Protein AF-X7YPD3-F1 (afdb_monomer_lite)

Secondary structure (DSSP, 8-state):
---HHHHHHHHHHHHHHHHHHHHHHHHHHHHHHHHHHHHHHHHHHHHSPPHHHHHHHHHHHHHHHHT-TTSTTHHHHHHHHHHHHHHHHHHHHHHHHHHHHHHHHHHTSPPPPPPPP-------S---------------

Organism: NCBI:txid1299334

Foldseek 3Di:
DDDPVVVLVVVLCVLQVVLVVVVVVLVVLLVVLVVQLVVLVVQLVVQADDPVLVVVLVVQLVVLVVPCPVVPSVVVNVVSVVVVVVNVVSNVVSVVSSCVSNVVSVVPRDDRDDRDHRPPPPPDPDDPPPPDDPDDDDDD

Structure (mmCIF, N/CA/C/O backbone):
data_AF-X7YPD3-F1
#
_entry.id   AF-X7YPD3-F1
#
loop_
_atom_site.group_PDB
_atom_site.id
_atom_site.type_symbol
_atom_site.label_atom_id
_atom_site.label_alt_id
_atom_site.label_comp_id
_atom_site.label_asym_id
_atom_site.label_entity_id
_atom_site.label_seq_id
_atom_site.pdbx_PDB_ins_code
_atom_site.Cartn_x
_atom_site.Cartn_y
_atom_site.Cartn_z
_atom_site.occupancy
_atom_site.B_iso_or_equiv
_atom_site.auth_seq_id
_atom_site.auth_comp_id
_atom_site.auth_asym_id
_atom_site.auth_atom_id
_atom_site.pdbx_PDB_model_num
ATOM 1 N N . MET A 1 1 ? -32.642 -11.128 53.711 1.00 48.94 1 MET A N 1
ATOM 2 C CA . MET A 1 1 ? -32.699 -9.691 53.373 1.00 48.94 1 MET A CA 1
ATOM 3 C C . MET A 1 1 ? -31.274 -9.181 53.342 1.00 48.94 1 MET A C 1
ATOM 5 O O . MET A 1 1 ? -30.536 -9.478 54.274 1.00 48.94 1 MET A O 1
ATOM 9 N N . ALA A 1 2 ? -30.856 -8.550 52.246 1.00 64.25 2 ALA A N 1
ATOM 10 C CA . ALA A 1 2 ? -29.533 -7.941 52.168 1.00 64.25 2 ALA A CA 1
ATOM 11 C C . ALA A 1 2 ? -29.464 -6.792 53.188 1.00 64.25 2 ALA A C 1
ATOM 13 O O . ALA A 1 2 ? -30.430 -6.053 53.344 1.00 64.25 2 ALA A O 1
ATOM 14 N N . GLY A 1 3 ? -28.373 -6.706 53.950 1.00 76.50 3 GLY A N 1
ATOM 15 C CA . GLY A 1 3 ? -28.195 -5.641 54.936 1.00 76.50 3 GLY A CA 1
ATOM 16 C C . GLY A 1 3 ? -27.776 -4.317 54.277 1.00 76.50 3 GLY A C 1
ATOM 17 O O . GLY A 1 3 ? -27.233 -4.345 53.171 1.00 76.50 3 GLY A O 1
ATOM 18 N N . PRO A 1 4 ? -27.919 -3.170 54.968 1.00 75.62 4 PRO A N 1
ATOM 19 C CA . PRO A 1 4 ? -27.559 -1.841 54.446 1.00 75.62 4 PRO A CA 1
ATOM 20 C C . PRO A 1 4 ? -26.117 -1.729 53.912 1.00 75.62 4 PRO A C 1
ATOM 22 O O . PRO A 1 4 ? -25.822 -0.931 53.025 1.00 75.62 4 PRO A O 1
ATOM 25 N N . SER A 1 5 ? -25.200 -2.553 54.429 1.00 74.44 5 SER A N 1
ATOM 26 C CA . SER A 1 5 ? -23.813 -2.646 53.962 1.00 74.44 5 SER A CA 1
ATOM 27 C C . SER A 1 5 ? -23.676 -3.291 52.577 1.00 74.44 5 SER A C 1
ATOM 29 O O . SER A 1 5 ? -22.838 -2.859 51.787 1.00 74.44 5 SER A O 1
ATOM 31 N N . ALA A 1 6 ? -24.502 -4.290 52.258 1.00 76.12 6 ALA 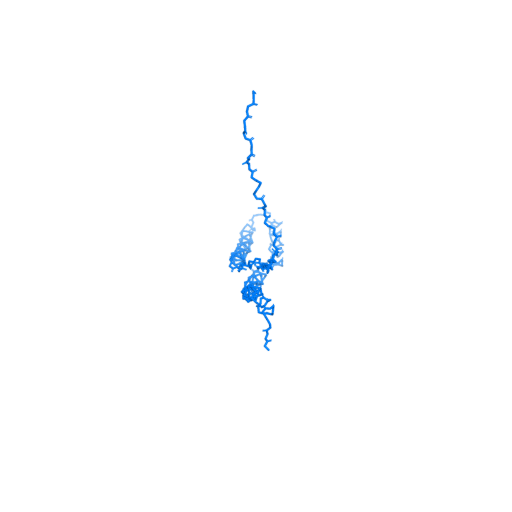A N 1
ATOM 32 C CA . ALA A 1 6 ? -24.509 -4.946 50.953 1.00 76.12 6 ALA A CA 1
ATOM 33 C C . ALA A 1 6 ? -25.098 -4.031 49.866 1.00 76.12 6 ALA A C 1
ATOM 35 O O . ALA A 1 6 ? -24.563 -3.970 48.762 1.00 76.12 6 ALA A O 1
ATOM 36 N N . GLU A 1 7 ? -26.141 -3.262 50.189 1.00 79.44 7 GLU A N 1
ATOM 37 C CA . GLU A 1 7 ? -26.729 -2.276 49.270 1.00 79.44 7 GLU A CA 1
ATOM 38 C C . GLU A 1 7 ? -25.751 -1.135 48.948 1.00 79.44 7 GLU A C 1
ATOM 40 O O . GLU A 1 7 ? -25.593 -0.763 47.785 1.00 79.44 7 GLU A O 1
ATOM 45 N N . SER A 1 8 ? -25.020 -0.640 49.953 1.00 78.62 8 SER A N 1
ATOM 46 C CA . SER A 1 8 ? -23.974 0.377 49.768 1.00 78.62 8 SER A CA 1
ATOM 47 C C . SER A 1 8 ? -22.816 -0.126 48.891 1.00 78.62 8 SER A C 1
ATOM 49 O O . SER A 1 8 ? -22.334 0.593 48.014 1.00 78.62 8 SER A O 1
ATOM 51 N N . TYR A 1 9 ? -22.411 -1.392 49.060 1.00 79.00 9 TYR A N 1
ATOM 52 C CA . TYR A 1 9 ? -21.393 -2.020 48.214 1.00 79.00 9 TYR A CA 1
ATOM 53 C C . TYR A 1 9 ? -21.838 -2.118 46.749 1.00 79.00 9 TYR A C 1
ATOM 55 O O . TYR A 1 9 ? -21.074 -1.756 45.854 1.00 79.00 9 TYR A O 1
ATOM 63 N N . VAL A 1 10 ? -23.074 -2.559 46.491 1.00 81.69 10 VAL A N 1
ATOM 64 C CA . VAL A 1 10 ? -23.627 -2.641 45.128 1.00 81.69 10 VAL A CA 1
ATOM 65 C C . VAL A 1 10 ? -23.697 -1.253 44.492 1.00 81.69 10 VAL A C 1
ATOM 67 O O . VAL A 1 10 ? -23.228 -1.080 43.367 1.00 81.69 10 VAL A O 1
ATOM 70 N N . ALA A 1 11 ? -24.197 -0.251 45.220 1.00 79.50 11 ALA A N 1
ATOM 71 C CA . ALA A 1 11 ? -24.302 1.121 44.726 1.00 79.50 11 ALA A CA 1
ATOM 72 C C . ALA A 1 11 ? -22.940 1.705 44.305 1.00 79.50 11 ALA A C 1
ATOM 74 O O . ALA A 1 11 ? -22.850 2.359 43.266 1.00 79.50 11 ALA A O 1
ATOM 75 N N . ALA A 1 12 ? -21.868 1.411 45.049 1.00 82.50 12 ALA A N 1
ATOM 76 C CA . ALA A 1 12 ? -20.516 1.869 44.723 1.00 82.50 12 ALA A CA 1
ATOM 77 C C . ALA A 1 12 ? -19.933 1.244 43.435 1.00 82.50 12 ALA A C 1
ATOM 79 O O . ALA A 1 12 ? -19.030 1.828 42.838 1.00 82.50 12 ALA A O 1
ATOM 80 N N . HIS A 1 13 ? -20.436 0.084 42.988 1.00 85.44 13 HIS A N 1
ATOM 81 C CA . HIS A 1 13 ? -19.909 -0.647 41.823 1.00 85.44 13 HIS A CA 1
ATOM 82 C C . HIS A 1 13 ? -20.712 -0.444 40.530 1.00 85.44 13 HIS A C 1
ATOM 84 O O . HIS A 1 13 ? -20.206 -0.760 39.451 1.00 85.44 13 HIS A O 1
ATOM 90 N N . VAL A 1 14 ? -21.922 0.124 40.591 1.00 87.25 14 VAL A N 1
ATOM 91 C CA . VAL A 1 14 ? -22.727 0.442 39.393 1.00 87.25 14 VAL A CA 1
ATOM 92 C C . VAL A 1 14 ? -21.940 1.255 38.343 1.00 87.25 14 VAL A C 1
ATOM 94 O O . VAL A 1 14 ? -21.972 0.865 37.173 1.00 87.25 14 VAL A O 1
ATOM 97 N N . PRO A 1 15 ? -21.167 2.307 38.699 1.00 87.12 15 PRO A N 1
ATOM 98 C CA . PRO A 1 15 ? -20.391 3.073 37.716 1.00 87.12 15 PRO A CA 1
ATOM 99 C C . PRO A 1 15 ? -19.346 2.233 36.971 1.00 87.12 15 PRO A C 1
ATOM 101 O O . PRO A 1 15 ? -19.093 2.458 35.788 1.00 87.12 15 PRO A O 1
ATOM 104 N N . TYR A 1 16 ? -18.763 1.237 37.643 1.00 86.50 16 TYR A N 1
ATOM 105 C CA . TYR A 1 16 ? -17.781 0.341 37.040 1.00 86.50 16 TYR A CA 1
ATOM 106 C C . TYR A 1 16 ? -18.423 -0.619 36.029 1.00 86.50 16 TYR A C 1
ATOM 108 O O . TYR A 1 16 ? -17.863 -0.838 34.957 1.00 86.50 16 TYR A O 1
ATOM 116 N N . LEU A 1 17 ? -19.621 -1.140 36.315 1.00 90.00 17 LEU A N 1
ATOM 117 C CA . LEU A 1 17 ? -20.365 -1.986 35.370 1.00 90.00 17 LEU A CA 1
ATOM 118 C C . LEU A 1 17 ? -20.800 -1.211 34.117 1.00 90.00 17 LEU A C 1
ATOM 120 O O . LEU A 1 17 ? -20.698 -1.727 33.000 1.00 90.00 17 LEU A O 1
ATOM 124 N N . VAL A 1 18 ? -21.232 0.043 34.286 1.00 89.56 18 VAL A N 1
ATOM 125 C CA . VAL A 1 18 ? -21.538 0.943 33.161 1.00 89.56 18 VAL A CA 1
ATOM 126 C C . VAL A 1 18 ? -20.287 1.177 32.316 1.00 89.56 18 VAL A C 1
ATOM 128 O O . VAL A 1 18 ? -20.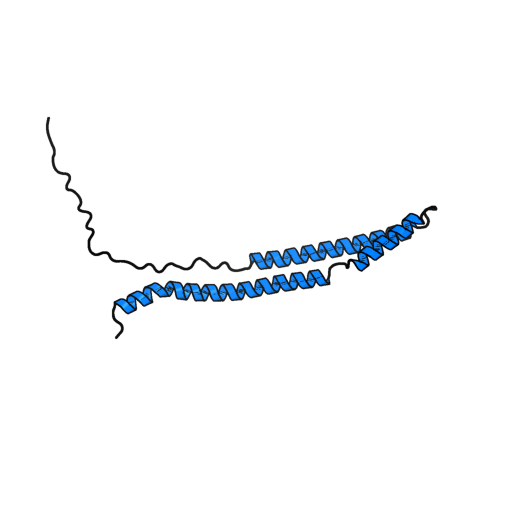328 1.031 31.094 1.00 89.56 18 VAL A O 1
ATOM 131 N N . TRP A 1 19 ? -19.153 1.464 32.962 1.00 92.44 19 TRP A N 1
ATOM 132 C CA . TRP A 1 19 ? -17.877 1.621 32.272 1.00 92.44 19 TRP A CA 1
ATOM 133 C C . TRP A 1 19 ? -17.458 0.356 31.510 1.00 92.44 19 TRP A C 1
ATOM 135 O O . TRP A 1 19 ? -17.083 0.460 30.346 1.00 92.44 19 TRP A O 1
ATOM 145 N N . LEU A 1 20 ? -17.561 -0.831 32.117 1.00 92.88 20 LEU A N 1
ATOM 146 C CA . LEU A 1 20 ? -17.223 -2.101 31.463 1.00 92.88 20 LEU A CA 1
ATOM 147 C C . LEU A 1 20 ? -18.069 -2.345 30.211 1.00 92.88 20 LEU A C 1
ATOM 149 O O . LEU A 1 20 ? -17.547 -2.777 29.184 1.00 92.88 20 LEU A O 1
ATOM 153 N N . THR A 1 21 ? -19.362 -2.030 30.281 1.00 93.12 21 THR A N 1
ATOM 154 C CA . THR A 1 21 ? -20.277 -2.161 29.140 1.00 93.12 21 THR A CA 1
ATOM 155 C C . THR A 1 21 ? -19.856 -1.234 27.997 1.00 93.12 21 THR A C 1
ATOM 157 O O . THR A 1 21 ? -19.747 -1.672 26.851 1.00 93.12 21 THR A O 1
ATOM 160 N N . GLN A 1 22 ? -19.520 0.024 28.305 1.00 93.44 22 GLN A N 1
ATOM 161 C CA . GLN A 1 22 ? -19.010 0.971 27.311 1.00 93.44 22 GLN A CA 1
ATOM 162 C C . GLN A 1 22 ? -17.648 0.542 26.745 1.00 93.44 22 GLN A C 1
ATOM 164 O O . GLN A 1 22 ? -17.419 0.633 25.541 1.00 93.44 22 GLN A O 1
ATOM 169 N N . ALA A 1 23 ? -16.743 0.052 27.594 1.00 94.00 23 ALA A N 1
ATOM 170 C CA . ALA A 1 23 ? -15.425 -0.423 27.190 1.00 94.00 23 ALA A CA 1
ATOM 171 C C . ALA A 1 23 ? -15.520 -1.622 26.236 1.00 94.00 23 ALA A C 1
ATOM 173 O O . ALA A 1 23 ? -14.778 -1.685 25.255 1.00 94.00 23 ALA A O 1
ATOM 174 N N . SER A 1 24 ? -16.458 -2.540 26.484 1.00 94.06 24 SER A N 1
ATOM 175 C CA . SER A 1 24 ? -16.745 -3.663 25.591 1.00 94.06 24 SER A CA 1
ATOM 176 C C . SER A 1 24 ? -17.242 -3.182 24.224 1.00 94.06 24 SER A C 1
ATOM 178 O O . SER A 1 24 ? -16.676 -3.578 23.205 1.00 94.06 24 SER A O 1
ATOM 180 N N . ALA A 1 25 ? -18.217 -2.267 24.195 1.00 95.12 25 ALA A N 1
ATOM 181 C CA . ALA A 1 25 ? -18.728 -1.692 22.949 1.00 95.12 25 ALA A CA 1
ATOM 182 C C . ALA A 1 25 ? -17.632 -0.956 22.152 1.00 95.12 25 ALA A C 1
ATOM 184 O O . ALA A 1 25 ? -17.492 -1.161 20.946 1.00 95.12 25 ALA A O 1
ATOM 185 N N . ASN A 1 26 ? -16.802 -0.159 22.831 1.00 96.12 26 ASN A N 1
ATOM 186 C CA . ASN A 1 26 ? -15.667 0.529 22.214 1.00 96.12 26 ASN A CA 1
ATOM 187 C C . ASN A 1 26 ? -14.641 -0.452 21.639 1.00 96.12 26 ASN A C 1
ATOM 189 O O . ASN A 1 26 ? -14.102 -0.210 20.564 1.00 96.12 26 ASN A O 1
ATOM 193 N N . SER A 1 27 ? -14.379 -1.560 22.338 1.00 95.06 27 SER A N 1
ATOM 194 C CA . SER A 1 27 ? -13.428 -2.581 21.886 1.00 95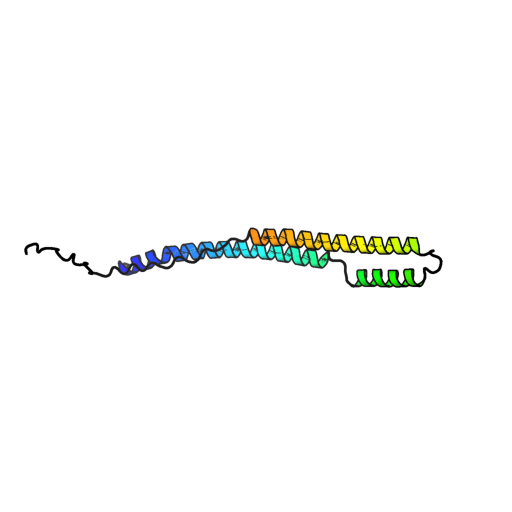.06 27 SER A CA 1
ATOM 195 C C . SER A 1 27 ? -13.922 -3.287 20.624 1.00 95.06 27 SER A C 1
ATOM 197 O O . SER A 1 27 ? -13.140 -3.495 19.700 1.00 95.06 27 SER A O 1
ATOM 199 N N . ALA A 1 28 ? -15.220 -3.600 20.551 1.00 96.38 28 ALA A N 1
ATOM 200 C CA . ALA A 1 28 ? -15.825 -4.173 19.351 1.00 96.38 28 ALA A CA 1
ATOM 201 C C . ALA A 1 28 ? -15.725 -3.210 18.155 1.00 96.38 28 ALA A C 1
ATOM 203 O O . ALA A 1 28 ? -15.313 -3.615 17.074 1.00 96.38 28 ALA A O 1
ATOM 204 N N . ALA A 1 29 ? -16.014 -1.922 18.361 1.00 96.94 29 ALA A N 1
ATOM 205 C CA . ALA A 1 29 ? -15.851 -0.912 17.318 1.00 96.94 29 ALA A CA 1
ATOM 206 C C . ALA A 1 29 ? -14.381 -0.748 16.884 1.00 96.94 29 ALA A C 1
ATOM 208 O O . ALA A 1 29 ? -14.096 -0.656 15.692 1.00 96.94 29 ALA A O 1
ATOM 209 N N . ALA A 1 30 ? -13.435 -0.756 17.827 1.00 97.00 30 ALA A N 1
ATOM 210 C CA . ALA A 1 30 ? -12.007 -0.684 17.525 1.00 97.00 30 ALA A CA 1
ATOM 211 C C . ALA A 1 30 ? -11.523 -1.886 16.695 1.00 97.00 30 ALA A C 1
ATOM 213 O O . ALA A 1 30 ? -10.715 -1.706 15.785 1.00 97.00 30 ALA A O 1
ATOM 214 N N . ALA A 1 31 ? -12.040 -3.091 16.959 1.00 97.19 31 ALA A N 1
ATOM 215 C CA . ALA A 1 31 ? -11.734 -4.278 16.162 1.00 97.19 31 ALA A CA 1
ATOM 216 C C . ALA A 1 31 ? -12.133 -4.089 14.687 1.00 97.19 31 ALA A C 1
ATOM 218 O O . ALA A 1 31 ? -11.305 -4.302 13.804 1.00 97.19 31 ALA A O 1
ATOM 219 N N . THR A 1 32 ? -13.334 -3.568 14.418 1.00 98.19 32 THR A N 1
ATOM 220 C CA . THR A 1 32 ? -13.790 -3.252 13.052 1.00 98.19 32 THR A CA 1
ATOM 221 C C . THR A 1 32 ? -12.874 -2.245 12.343 1.00 98.19 32 THR A C 1
ATOM 223 O O . THR A 1 32 ? -12.567 -2.386 11.155 1.00 98.19 32 THR A O 1
ATOM 226 N N . GLN A 1 33 ? -12.384 -1.230 13.064 1.00 98.31 33 GLN A N 1
ATOM 227 C CA . GLN A 1 33 ? -11.455 -0.248 12.495 1.00 98.31 33 GLN A CA 1
ATOM 228 C C . GLN A 1 33 ? -10.087 -0.866 12.172 1.00 98.31 33 GLN A C 1
ATOM 230 O O . GLN A 1 33 ? -9.500 -0.556 11.133 1.00 98.31 33 GLN A O 1
ATOM 235 N N . LEU A 1 34 ? -9.596 -1.777 13.015 1.00 97.25 34 LEU A N 1
ATOM 236 C CA . LEU A 1 34 ? -8.362 -2.520 12.756 1.00 97.25 34 LEU A CA 1
ATOM 237 C C . LEU A 1 34 ? -8.495 -3.447 11.544 1.00 97.25 34 LEU A C 1
ATOM 239 O O . LEU A 1 34 ? -7.589 -3.484 10.715 1.00 97.25 34 LEU A O 1
ATOM 243 N N . GLU A 1 35 ? -9.623 -4.141 11.391 1.00 98.38 35 GLU A N 1
ATOM 244 C CA . GLU A 1 35 ? -9.906 -4.970 10.210 1.00 98.38 35 GLU A CA 1
ATOM 245 C C . GLU A 1 35 ? -9.933 -4.139 8.921 1.00 98.38 35 GLU A C 1
ATOM 247 O O . GLU A 1 35 ? -9.390 -4.553 7.892 1.00 98.38 35 GLU A O 1
ATOM 252 N N . THR A 1 36 ? -10.493 -2.927 8.985 1.00 98.38 36 THR A N 1
ATOM 253 C CA . THR A 1 36 ? -10.487 -1.976 7.864 1.00 98.38 36 THR A CA 1
ATOM 254 C C . THR A 1 36 ? -9.056 -1.597 7.469 1.00 98.38 36 THR A C 1
ATOM 256 O O . THR A 1 36 ? -8.697 -1.663 6.291 1.00 98.38 36 THR A O 1
ATOM 259 N N . ALA A 1 37 ? -8.206 -1.254 8.443 1.00 97.94 37 ALA A N 1
ATOM 260 C CA . ALA A 1 37 ? -6.800 -0.932 8.191 1.00 97.94 37 ALA A CA 1
ATOM 261 C C . ALA A 1 37 ? -6.004 -2.143 7.665 1.00 97.94 37 ALA A C 1
ATOM 263 O O . ALA A 1 37 ? -5.209 -2.004 6.734 1.00 97.94 37 ALA A O 1
ATOM 264 N N . ALA A 1 38 ? -6.252 -3.343 8.199 1.00 98.31 38 ALA A N 1
ATOM 265 C CA . ALA A 1 38 ? -5.621 -4.579 7.740 1.00 98.31 38 ALA A CA 1
ATOM 266 C C . ALA A 1 38 ? -5.996 -4.905 6.287 1.00 98.31 38 ALA A C 1
ATOM 268 O O . ALA A 1 38 ? -5.129 -5.258 5.488 1.00 98.31 38 ALA A O 1
ATOM 269 N N . THR A 1 39 ? -7.265 -4.720 5.920 1.00 98.56 39 THR A N 1
ATOM 270 C CA . THR A 1 39 ? -7.745 -4.899 4.543 1.00 98.56 39 THR A CA 1
ATOM 271 C C . THR A 1 39 ? -7.103 -3.893 3.590 1.00 98.56 39 THR A C 1
ATOM 273 O O . THR A 1 39 ? -6.709 -4.247 2.477 1.00 98.56 39 THR A O 1
ATOM 276 N N . ALA A 1 40 ? -6.947 -2.639 4.022 1.00 98.44 40 ALA A N 1
ATOM 277 C CA . ALA A 1 40 ? -6.247 -1.628 3.238 1.00 98.44 40 ALA A CA 1
ATOM 278 C C . ALA A 1 40 ? -4.775 -2.008 3.016 1.00 98.44 40 ALA A C 1
ATOM 280 O O . ALA A 1 40 ? -4.269 -1.868 1.903 1.00 98.44 40 ALA A O 1
ATOM 281 N N . TYR A 1 41 ? -4.103 -2.531 4.046 1.00 98.44 41 TYR A N 1
ATOM 282 C CA . TYR A 1 41 ? -2.717 -2.991 3.952 1.00 98.44 41 TYR A CA 1
ATOM 283 C C . TYR A 1 41 ? -2.557 -4.152 2.967 1.00 98.44 41 TYR A C 1
ATOM 285 O O . TYR A 1 41 ? -1.703 -4.096 2.085 1.00 98.44 41 TYR A O 1
ATOM 293 N N . THR A 1 42 ? -3.380 -5.196 3.080 1.00 98.56 42 THR A N 1
ATOM 294 C CA . THR A 1 42 ? -3.281 -6.366 2.193 1.00 98.56 42 THR A CA 1
ATOM 295 C C . THR A 1 42 ? -3.633 -6.017 0.750 1.00 98.56 42 THR A C 1
ATOM 297 O O . THR A 1 42 ? -2.978 -6.504 -0.171 1.00 98.56 42 THR A O 1
ATOM 300 N N . SER A 1 43 ? -4.597 -5.115 0.541 1.00 98.44 43 SER A N 1
ATOM 301 C CA . SER A 1 43 ? -4.916 -4.574 -0.785 1.00 98.44 43 SER A CA 1
ATOM 302 C C . SER A 1 43 ? -3.739 -3.795 -1.371 1.00 98.44 43 SER A C 1
ATOM 304 O O . SER A 1 43 ? -3.394 -3.980 -2.536 1.00 98.44 43 SER A O 1
ATOM 306 N N . ALA A 1 44 ? -3.082 -2.960 -0.560 1.00 98.50 44 ALA A N 1
ATOM 307 C CA . ALA A 1 44 ? -1.912 -2.208 -0.991 1.00 98.50 44 ALA A CA 1
ATOM 308 C C . ALA A 1 44 ? -0.729 -3.121 -1.328 1.00 98.50 44 ALA A C 1
ATOM 310 O O . ALA A 1 44 ? -0.074 -2.928 -2.348 1.00 98.50 44 ALA A O 1
ATOM 311 N N . LEU A 1 45 ? -0.499 -4.156 -0.517 1.00 98.25 45 LEU A N 1
ATOM 312 C CA . LEU A 1 45 ? 0.525 -5.164 -0.773 1.00 98.25 45 LEU A CA 1
ATOM 313 C C . LEU A 1 45 ? 0.297 -5.874 -2.115 1.00 98.25 45 LEU A C 1
ATOM 315 O O . LEU A 1 45 ? 1.248 -6.063 -2.867 1.00 98.25 45 LEU A O 1
ATOM 319 N N . ALA A 1 46 ? -0.950 -6.235 -2.426 1.00 98.25 46 ALA A N 1
ATOM 320 C CA . ALA A 1 46 ? -1.301 -6.898 -3.681 1.00 98.25 46 ALA A CA 1
ATOM 321 C C . ALA A 1 46 ? -1.215 -5.971 -4.907 1.00 98.25 46 ALA A C 1
ATOM 323 O O . ALA A 1 46 ? -0.927 -6.436 -6.006 1.00 98.25 46 ALA A O 1
ATOM 324 N N . ALA A 1 47 ? -1.469 -4.672 -4.731 1.00 98.19 47 ALA A N 1
ATOM 325 C CA . ALA A 1 47 ? -1.451 -3.682 -5.808 1.00 98.19 47 ALA A CA 1
ATOM 326 C C . ALA A 1 47 ? -0.068 -3.053 -6.056 1.00 98.19 47 ALA A C 1
ATOM 328 O O . ALA A 1 47 ? 0.083 -2.259 -6.988 1.00 98.19 47 ALA A O 1
ATOM 329 N N . MET A 1 48 ? 0.930 -3.339 -5.218 1.00 98.38 48 MET A N 1
ATOM 330 C CA . MET A 1 48 ? 2.265 -2.759 -5.344 1.00 98.38 48 MET A CA 1
ATOM 331 C C . MET A 1 48 ? 3.001 -3.336 -6.567 1.00 98.38 48 MET A C 1
ATOM 333 O O . MET A 1 48 ? 2.974 -4.555 -6.752 1.00 98.38 48 MET A O 1
ATOM 337 N N . PRO A 1 49 ? 3.703 -2.512 -7.373 1.00 97.94 49 PRO A N 1
ATOM 338 C CA . PRO A 1 49 ? 4.591 -3.025 -8.413 1.00 97.94 49 PRO A CA 1
ATOM 339 C C . PRO A 1 49 ? 5.618 -3.996 -7.827 1.00 97.94 49 PRO A C 1
ATOM 341 O O . PRO A 1 49 ? 6.209 -3.742 -6.771 1.00 97.94 49 PRO A O 1
ATOM 344 N N . THR A 1 50 ? 5.837 -5.114 -8.504 1.00 97.50 50 THR A N 1
ATOM 345 C CA . THR A 1 50 ? 6.707 -6.176 -8.007 1.00 97.50 50 THR A CA 1
ATOM 346 C C . THR A 1 50 ? 8.180 -5.848 -8.234 1.00 97.50 50 THR A C 1
ATOM 348 O O . THR A 1 50 ? 8.568 -5.191 -9.201 1.00 97.50 50 THR A O 1
ATOM 351 N N . LEU A 1 51 ? 9.051 -6.385 -7.375 1.00 97.44 51 LEU A N 1
ATOM 352 C CA . LEU A 1 51 ? 10.501 -6.250 -7.557 1.00 97.44 51 LEU A CA 1
ATOM 353 C C . LEU A 1 51 ? 10.985 -6.867 -8.877 1.00 97.44 51 LEU A C 1
ATOM 355 O O . LEU A 1 51 ? 11.959 -6.387 -9.450 1.00 97.44 51 LEU A O 1
ATOM 359 N N . ALA A 1 52 ? 10.305 -7.908 -9.367 1.00 97.88 52 ALA A N 1
ATOM 360 C CA . ALA A 1 52 ? 10.625 -8.539 -10.643 1.00 97.88 52 ALA A CA 1
ATOM 361 C C . ALA A 1 52 ? 10.329 -7.611 -11.835 1.00 97.88 52 ALA A C 1
ATOM 363 O O . ALA A 1 52 ? 11.145 -7.526 -12.756 1.00 97.88 52 ALA A O 1
ATOM 364 N N . GLU A 1 53 ? 9.212 -6.876 -11.807 1.00 97.88 53 GLU A N 1
ATOM 365 C CA . GLU A 1 53 ? 8.882 -5.870 -12.827 1.00 97.88 53 GLU A CA 1
ATOM 366 C C . GLU A 1 53 ? 9.904 -4.727 -12.829 1.00 97.88 53 GLU A C 1
ATOM 368 O O . GLU A 1 53 ? 10.433 -4.376 -13.885 1.00 97.88 53 GLU A O 1
ATOM 373 N N . LEU A 1 54 ? 10.268 -4.211 -11.650 1.00 98.06 54 LEU A N 1
ATOM 374 C CA . LEU A 1 54 ? 11.290 -3.166 -11.516 1.00 98.06 54 LEU A CA 1
ATOM 375 C C . LEU A 1 54 ? 12.662 -3.636 -12.014 1.00 98.06 54 LEU A C 1
ATOM 377 O O . LEU A 1 54 ? 13.323 -2.934 -12.779 1.00 98.06 54 LEU A O 1
ATOM 381 N N . ALA A 1 55 ? 13.083 -4.839 -11.618 1.00 98.38 55 ALA A N 1
ATOM 382 C CA . ALA A 1 55 ? 14.349 -5.414 -12.059 1.00 98.38 55 ALA A CA 1
ATOM 383 C C . ALA A 1 55 ? 14.384 -5.603 -13.581 1.00 98.38 55 ALA A C 1
ATOM 385 O O . ALA A 1 55 ? 15.393 -5.297 -14.214 1.00 98.38 55 ALA A O 1
ATOM 386 N N . THR A 1 56 ? 13.276 -6.053 -14.174 1.00 98.56 56 THR A N 1
ATOM 387 C CA . THR A 1 56 ? 13.149 -6.202 -15.629 1.00 98.56 56 THR A CA 1
ATOM 388 C C . THR A 1 56 ? 13.257 -4.851 -16.327 1.00 98.56 56 THR A C 1
ATOM 390 O O . THR A 1 56 ? 14.019 -4.722 -17.285 1.00 98.56 56 THR A O 1
ATOM 393 N N . ASN A 1 57 ? 12.556 -3.828 -15.828 1.00 98.44 57 ASN A N 1
ATOM 394 C CA . ASN A 1 57 ? 12.625 -2.475 -16.371 1.00 98.44 57 ASN A CA 1
ATOM 395 C C . ASN A 1 57 ? 14.071 -1.948 -16.378 1.00 98.44 57 ASN A C 1
ATOM 397 O O . ASN A 1 57 ? 14.556 -1.536 -17.432 1.00 98.44 57 ASN A O 1
ATOM 401 N N . HIS A 1 58 ? 14.782 -2.068 -15.252 1.00 98.44 58 HIS A N 1
ATOM 402 C CA . HIS A 1 58 ? 16.174 -1.631 -15.123 1.00 98.44 58 HIS A CA 1
ATOM 403 C C . HIS A 1 58 ? 17.141 -2.441 -15.996 1.00 98.44 58 HIS A C 1
ATOM 405 O O . HIS A 1 58 ? 18.050 -1.870 -16.599 1.00 98.44 58 HIS A O 1
ATOM 411 N N . ALA A 1 59 ? 16.961 -3.761 -16.085 1.00 98.62 59 ALA A N 1
ATOM 412 C CA . ALA A 1 59 ? 17.801 -4.615 -16.920 1.00 98.62 59 ALA A CA 1
ATOM 413 C C . ALA A 1 59 ? 17.657 -4.257 -18.407 1.00 98.62 59 ALA A C 1
ATOM 415 O O . ALA A 1 59 ? 18.658 -4.106 -19.107 1.00 98.62 59 ALA A O 1
ATOM 416 N N . VAL A 1 60 ? 16.421 -4.058 -18.877 1.00 98.62 60 VAL A N 1
ATOM 417 C CA . VAL A 1 60 ? 16.147 -3.608 -20.248 1.00 98.62 60 VAL A CA 1
ATOM 418 C C . VAL A 1 60 ? 16.746 -2.223 -20.486 1.00 98.62 60 VAL A C 1
ATOM 420 O O . VAL A 1 60 ? 17.442 -2.035 -21.484 1.00 98.62 60 VAL A O 1
ATOM 423 N N . HIS A 1 61 ? 16.554 -1.279 -19.559 1.00 98.38 61 HIS A N 1
ATOM 424 C CA . HIS A 1 61 ? 17.129 0.063 -19.652 1.00 98.38 61 HIS A CA 1
ATOM 425 C C . HIS A 1 61 ? 18.653 0.023 -19.819 1.00 98.38 61 HIS A C 1
ATOM 427 O O . HIS A 1 61 ? 19.202 0.646 -20.728 1.00 98.38 61 HIS A O 1
ATOM 433 N N . ALA A 1 62 ? 19.340 -0.767 -18.987 1.00 98.56 62 ALA A N 1
ATOM 434 C CA . ALA A 1 62 ? 20.791 -0.907 -19.027 1.00 98.56 62 ALA A CA 1
ATOM 435 C C . ALA A 1 62 ? 21.287 -1.419 -20.389 1.00 98.56 62 ALA A C 1
ATOM 437 O O . ALA A 1 62 ? 22.248 -0.875 -20.934 1.00 98.56 62 ALA A O 1
ATOM 438 N N . VAL A 1 63 ? 20.616 -2.418 -20.973 1.00 98.50 63 VAL A N 1
ATOM 439 C CA . VAL A 1 63 ? 20.956 -2.944 -22.307 1.00 98.50 63 VAL A CA 1
ATOM 440 C C . VAL A 1 63 ? 20.711 -1.900 -23.395 1.00 98.50 63 VAL A C 1
ATOM 442 O O . VAL A 1 63 ? 21.562 -1.711 -24.269 1.00 98.50 63 VAL A O 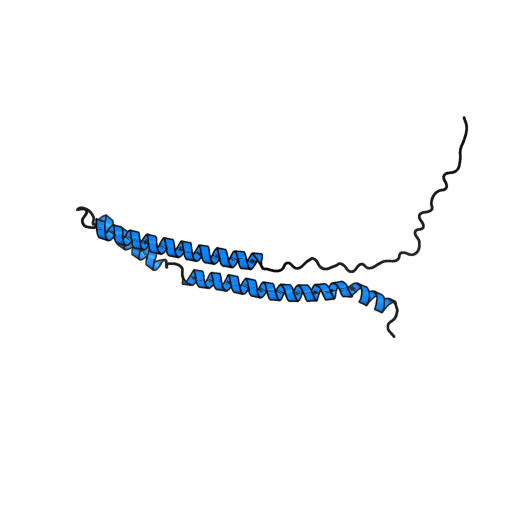1
ATOM 445 N N . LEU A 1 64 ? 19.573 -1.204 -23.347 1.00 98.31 64 LEU A N 1
ATOM 446 C CA . LEU A 1 64 ? 19.224 -0.183 -24.335 1.00 98.31 64 LEU A CA 1
ATOM 447 C C . LEU A 1 64 ? 20.237 0.961 -24.340 1.00 98.31 64 LEU A C 1
ATOM 449 O O . LEU A 1 64 ? 20.703 1.342 -25.413 1.00 98.31 64 LEU A O 1
ATOM 453 N N . VAL A 1 65 ? 20.624 1.453 -23.159 1.00 98.31 65 VAL A N 1
ATOM 454 C CA . VAL A 1 65 ? 21.645 2.498 -22.997 1.00 98.31 65 VAL A CA 1
ATOM 455 C C . VAL A 1 65 ? 23.014 2.004 -23.461 1.00 98.31 65 VAL A C 1
ATOM 457 O O . VAL A 1 65 ? 23.663 2.684 -24.254 1.00 98.31 65 VAL A O 1
ATOM 460 N N . ALA A 1 66 ? 23.437 0.806 -23.042 1.00 98.19 66 ALA A N 1
ATOM 461 C CA . ALA A 1 66 ? 24.733 0.239 -23.422 1.00 98.19 66 ALA A CA 1
ATOM 462 C C . ALA A 1 66 ? 24.887 0.050 -24.942 1.00 98.19 66 ALA A C 1
ATOM 464 O O . ALA A 1 66 ? 25.997 0.105 -25.467 1.00 98.19 66 ALA A O 1
ATOM 465 N N . THR A 1 67 ? 23.777 -0.149 -25.656 1.00 97.56 67 THR A N 1
ATOM 466 C CA . THR A 1 67 ? 23.755 -0.340 -27.113 1.00 97.56 67 THR A CA 1
ATOM 467 C C . THR A 1 67 ? 23.389 0.929 -27.894 1.00 97.56 67 THR A C 1
ATOM 469 O O . THR A 1 67 ? 23.346 0.902 -29.124 1.00 97.56 67 THR A O 1
ATOM 472 N N . ASN A 1 68 ? 23.183 2.074 -27.230 1.00 96.62 68 ASN A N 1
ATOM 473 C CA . ASN A 1 68 ? 22.725 3.319 -27.858 1.00 96.62 68 ASN A CA 1
ATOM 474 C C . ASN A 1 68 ? 23.842 4.155 -28.522 1.00 96.62 68 ASN A C 1
ATOM 476 O O . ASN A 1 68 ? 23.789 5.382 -28.508 1.00 96.62 68 ASN A O 1
ATOM 480 N N . PHE A 1 69 ? 24.863 3.529 -29.117 1.00 96.38 69 PHE A N 1
ATOM 481 C CA . PHE A 1 69 ? 26.005 4.260 -29.692 1.00 96.38 69 PHE A CA 1
ATOM 482 C C . PHE A 1 69 ? 25.599 5.210 -30.834 1.00 96.38 69 PHE A C 1
ATOM 484 O O . PHE A 1 69 ? 26.101 6.325 -30.933 1.00 96.38 69 PHE A O 1
ATOM 491 N N . PHE A 1 70 ? 24.649 4.787 -31.671 1.00 95.75 70 PHE A N 1
ATOM 492 C CA . PHE A 1 70 ? 24.144 5.575 -32.802 1.00 95.75 70 PHE A CA 1
ATOM 493 C C . PHE A 1 70 ? 22.863 6.363 -32.481 1.00 95.75 70 PHE A C 1
ATOM 495 O O . PHE A 1 70 ? 22.245 6.915 -33.388 1.00 95.75 70 PHE A O 1
ATOM 502 N N . GLY A 1 71 ? 22.406 6.377 -31.224 1.00 95.25 71 GLY A N 1
ATOM 503 C CA . GLY A 1 71 ? 21.158 7.051 -30.837 1.00 95.25 71 GLY A CA 1
ATOM 504 C C . GLY A 1 71 ? 19.866 6.347 -31.284 1.00 95.25 71 GLY A C 1
ATOM 505 O O . GLY A 1 71 ? 18.773 6.851 -31.026 1.00 95.25 71 GLY A O 1
ATOM 506 N N . ILE A 1 72 ? 19.959 5.180 -31.931 1.00 97.06 72 ILE A N 1
ATOM 507 C CA . ILE A 1 72 ? 18.810 4.435 -32.476 1.00 97.06 72 ILE A CA 1
ATOM 508 C C . ILE A 1 72 ? 17.842 3.989 -31.366 1.00 97.06 72 ILE A C 1
ATOM 510 O O . ILE A 1 72 ? 16.629 3.964 -31.575 1.00 97.06 72 ILE A O 1
ATOM 514 N N . ASN A 1 73 ? 18.347 3.703 -30.164 1.00 98.00 73 ASN A N 1
ATOM 515 C CA . ASN A 1 73 ? 17.537 3.195 -29.056 1.00 98.00 73 ASN A CA 1
ATOM 516 C C . ASN A 1 73 ? 16.814 4.294 -28.266 1.00 98.00 73 ASN A C 1
ATOM 518 O O . ASN A 1 73 ? 16.152 3.984 -27.280 1.00 98.00 73 ASN A O 1
ATOM 522 N N . THR A 1 74 ? 16.882 5.560 -28.689 1.00 97.62 74 THR A N 1
ATOM 523 C CA . THR A 1 74 ? 16.270 6.682 -27.954 1.00 97.62 74 THR A CA 1
ATOM 524 C C . THR A 1 74 ? 14.760 6.503 -27.743 1.00 97.62 74 THR A C 1
ATOM 526 O O . THR A 1 74 ? 14.265 6.739 -26.645 1.00 97.62 74 THR A O 1
ATOM 529 N N . ILE A 1 75 ? 14.019 6.031 -28.754 1.00 98.00 75 ILE A N 1
ATOM 530 C CA . ILE A 1 75 ? 12.571 5.782 -28.620 1.00 98.00 75 ILE A CA 1
ATOM 531 C C . ILE A 1 75 ? 12.290 4.608 -27.657 1.00 98.00 75 ILE A C 1
ATOM 533 O O . ILE A 1 75 ? 11.520 4.800 -26.717 1.00 98.00 75 ILE A O 1
ATOM 537 N N . PRO A 1 76 ? 12.909 3.417 -27.817 1.00 97.88 76 PRO A N 1
ATOM 538 C CA . PRO A 1 76 ? 12.792 2.337 -26.835 1.00 97.88 76 PRO A CA 1
ATOM 539 C C . PRO A 1 76 ? 13.146 2.732 -25.393 1.00 97.88 76 PRO A C 1
ATOM 541 O O . PRO A 1 76 ? 12.465 2.292 -24.469 1.00 97.88 76 PRO A O 1
ATOM 544 N N . ILE A 1 77 ? 14.173 3.568 -25.192 1.00 98.50 77 ILE A N 1
ATOM 545 C CA . ILE A 1 77 ? 14.550 4.088 -23.867 1.00 98.50 77 ILE A CA 1
ATOM 546 C C . ILE A 1 77 ? 13.397 4.900 -23.274 1.00 98.50 77 ILE A C 1
ATOM 548 O O . ILE A 1 77 ? 12.966 4.608 -22.163 1.00 98.50 77 ILE A O 1
ATOM 552 N N . ALA A 1 78 ? 12.843 5.845 -24.037 1.00 98.56 78 ALA A N 1
ATOM 553 C CA . ALA A 1 78 ? 11.730 6.673 -23.578 1.00 98.56 78 ALA A CA 1
ATOM 554 C C . ALA A 1 78 ? 10.480 5.843 -23.225 1.00 98.56 78 ALA A C 1
ATOM 556 O O . ALA A 1 78 ? 9.775 6.160 -22.269 1.00 98.56 78 ALA A O 1
ATOM 557 N N . LEU A 1 79 ? 10.204 4.760 -23.962 1.00 98.62 79 LEU A N 1
ATOM 558 C CA . LEU A 1 79 ? 9.106 3.844 -23.635 1.00 98.62 79 LEU A CA 1
ATOM 559 C C . LEU A 1 79 ? 9.360 3.091 -22.323 1.00 98.62 79 LEU A C 1
ATOM 561 O O . LEU A 1 79 ? 8.475 3.021 -21.474 1.00 98.62 79 LEU A O 1
ATOM 565 N N . ASN A 1 80 ? 10.574 2.575 -22.131 1.00 98.62 80 ASN A N 1
ATOM 566 C CA . ASN A 1 80 ? 10.960 1.897 -20.898 1.00 98.62 80 ASN A CA 1
ATOM 567 C C . ASN A 1 80 ? 10.915 2.844 -19.678 1.00 98.62 80 ASN A C 1
ATOM 569 O O . ASN A 1 80 ? 10.419 2.456 -18.620 1.00 98.62 80 ASN A O 1
ATOM 573 N N . GLU A 1 81 ? 11.349 4.097 -19.829 1.00 98.50 81 GLU A N 1
ATOM 574 C CA . GLU A 1 81 ? 11.223 5.134 -18.797 1.00 98.50 81 GLU A CA 1
ATOM 575 C C . GLU A 1 81 ? 9.756 5.476 -18.500 1.00 98.50 81 GLU A C 1
ATOM 577 O O . GLU A 1 81 ? 9.375 5.617 -17.338 1.00 98.50 81 GLU A O 1
ATOM 582 N N . ALA A 1 82 ? 8.903 5.561 -19.524 1.00 98.62 82 ALA A N 1
ATOM 583 C CA . ALA A 1 82 ? 7.473 5.794 -19.337 1.00 98.62 82 ALA A CA 1
ATOM 584 C C . ALA A 1 82 ? 6.803 4.654 -18.553 1.00 98.62 82 ALA A C 1
ATOM 586 O O . ALA A 1 82 ? 5.965 4.912 -17.685 1.00 98.62 82 ALA A O 1
ATOM 587 N N . ASP A 1 83 ? 7.193 3.403 -18.803 1.00 98.56 83 ASP A N 1
ATOM 588 C CA . ASP A 1 83 ? 6.714 2.261 -18.023 1.00 98.56 83 ASP A CA 1
ATOM 589 C C . ASP A 1 83 ? 7.221 2.302 -16.572 1.00 98.56 83 ASP A C 1
ATOM 591 O O . ASP A 1 83 ? 6.454 2.016 -15.650 1.00 98.56 83 ASP A O 1
ATOM 595 N N . TYR A 1 84 ? 8.455 2.759 -16.330 1.00 98.50 84 TYR A N 1
ATOM 596 C CA . TYR A 1 84 ? 8.940 3.023 -14.970 1.00 98.50 84 TYR A CA 1
ATOM 597 C C . TYR A 1 84 ? 8.104 4.092 -14.256 1.00 98.50 84 TYR A C 1
ATOM 599 O O . TYR A 1 84 ? 7.677 3.896 -13.116 1.00 98.50 84 TYR A O 1
ATOM 607 N N . VAL A 1 85 ? 7.796 5.200 -14.935 1.00 98.69 85 VAL A N 1
ATOM 608 C CA . VAL A 1 85 ? 6.942 6.268 -14.393 1.00 98.69 85 VAL A CA 1
ATOM 609 C C . VAL A 1 85 ? 5.537 5.750 -14.075 1.00 98.69 85 VAL A C 1
ATOM 611 O O . VAL A 1 85 ? 4.986 6.103 -13.032 1.00 98.69 85 VAL A O 1
ATOM 614 N N . ARG A 1 86 ? 4.960 4.875 -14.909 1.00 98.44 86 ARG A N 1
ATOM 615 C CA . ARG A 1 86 ? 3.669 4.230 -14.611 1.00 98.44 86 ARG A CA 1
ATOM 616 C C . ARG A 1 86 ? 3.720 3.418 -13.319 1.00 98.44 86 ARG A C 1
ATOM 618 O O . ARG A 1 86 ? 2.843 3.599 -12.475 1.00 98.44 86 ARG A O 1
ATOM 625 N N . MET A 1 87 ? 4.746 2.584 -13.134 1.00 98.69 87 MET A N 1
ATOM 626 C CA . MET A 1 87 ? 4.929 1.832 -11.884 1.00 98.69 87 MET A CA 1
ATOM 627 C C . MET A 1 87 ? 5.103 2.772 -10.685 1.00 98.69 87 MET A C 1
ATOM 629 O O . MET A 1 87 ? 4.516 2.543 -9.630 1.00 98.69 87 MET A O 1
ATOM 633 N N . TRP A 1 88 ? 5.857 3.863 -10.837 1.00 98.38 88 TRP A N 1
ATOM 634 C CA . TRP A 1 88 ? 6.033 4.852 -9.773 1.00 98.38 88 TRP A CA 1
ATOM 635 C C . TRP A 1 88 ? 4.710 5.519 -9.367 1.00 98.38 88 TRP A C 1
ATOM 637 O O . TRP A 1 88 ? 4.404 5.614 -8.177 1.00 98.38 88 TRP A O 1
ATOM 647 N N . ILE A 1 89 ? 3.882 5.914 -10.339 1.00 98.69 89 ILE A N 1
ATOM 648 C CA . ILE A 1 89 ? 2.545 6.477 -10.091 1.00 98.69 89 ILE A CA 1
ATOM 649 C C . ILE A 1 89 ? 1.636 5.450 -9.408 1.00 98.69 89 ILE A C 1
ATOM 651 O O . ILE A 1 89 ? 0.914 5.802 -8.471 1.00 98.69 89 ILE A O 1
ATOM 655 N N . GLN A 1 90 ? 1.672 4.189 -9.846 1.00 98.62 90 GLN A N 1
ATOM 656 C CA . GLN A 1 90 ? 0.920 3.101 -9.223 1.00 98.62 90 GLN A CA 1
ATOM 657 C C . GLN A 1 90 ? 1.325 2.936 -7.755 1.00 98.62 90 GLN A C 1
ATOM 659 O O . GLN A 1 90 ? 0.463 2.967 -6.882 1.00 98.62 90 GLN A O 1
ATOM 664 N N . ALA A 1 91 ? 2.624 2.850 -7.465 1.00 98.44 91 ALA A N 1
ATOM 665 C CA . ALA A 1 91 ? 3.142 2.754 -6.103 1.00 98.44 91 ALA A CA 1
ATOM 666 C C . ALA A 1 91 ? 2.711 3.942 -5.225 1.00 98.44 91 ALA A C 1
ATOM 668 O O . ALA A 1 91 ? 2.234 3.751 -4.104 1.00 98.44 91 ALA A O 1
ATOM 669 N N . ALA A 1 92 ? 2.836 5.168 -5.741 1.00 98.50 92 ALA A N 1
ATOM 670 C CA . ALA A 1 92 ? 2.440 6.378 -5.026 1.00 98.50 92 ALA A CA 1
ATOM 671 C C . ALA A 1 92 ? 0.935 6.394 -4.722 1.00 98.50 92 ALA A C 1
ATOM 673 O O . ALA A 1 92 ? 0.531 6.693 -3.599 1.00 98.50 92 ALA A O 1
ATOM 674 N N . THR A 1 93 ? 0.110 6.024 -5.703 1.00 98.69 93 THR A N 1
ATOM 675 C CA . THR A 1 93 ? -1.349 5.966 -5.559 1.00 98.69 93 THR A CA 1
ATOM 676 C C . THR A 1 93 ? -1.752 4.908 -4.536 1.00 98.69 93 THR A C 1
ATOM 678 O O . THR A 1 93 ? -2.507 5.206 -3.614 1.00 98.69 93 THR A O 1
ATOM 681 N N . THR A 1 94 ? -1.185 3.704 -4.636 1.00 98.69 94 THR A N 1
ATOM 682 C CA . THR A 1 94 ? -1.412 2.603 -3.694 1.00 98.69 94 THR A CA 1
ATOM 683 C C . THR A 1 94 ? -1.119 3.024 -2.251 1.00 98.69 94 THR A C 1
ATOM 685 O O . THR A 1 94 ? -1.951 2.828 -1.361 1.00 98.69 94 THR A O 1
ATOM 688 N N . MET A 1 95 ? 0.024 3.671 -2.011 1.00 98.56 95 MET A N 1
ATOM 689 C CA . MET A 1 95 ? 0.401 4.126 -0.670 1.00 98.56 95 MET A CA 1
ATOM 690 C C . MET A 1 95 ? -0.447 5.298 -0.169 1.00 98.56 95 MET A C 1
ATOM 692 O O . MET A 1 95 ? -0.799 5.327 1.012 1.00 98.56 95 MET A O 1
ATOM 696 N N . ALA A 1 96 ? -0.823 6.233 -1.045 1.00 98.75 96 ALA A N 1
ATOM 697 C CA . ALA A 1 96 ? -1.709 7.338 -0.688 1.00 98.75 96 ALA A CA 1
ATOM 698 C C . ALA A 1 96 ? -3.097 6.831 -0.265 1.00 98.75 96 ALA A C 1
ATOM 700 O O . ALA A 1 96 ? -3.629 7.262 0.760 1.00 98.75 96 ALA A O 1
ATOM 701 N N . THR A 1 97 ? -3.664 5.870 -1.001 1.00 98.56 97 THR A N 1
ATOM 702 C CA . THR A 1 97 ? -4.938 5.236 -0.644 1.00 98.56 97 THR A CA 1
ATOM 703 C C . THR A 1 97 ? -4.833 4.491 0.684 1.00 98.56 97 THR A C 1
ATOM 705 O O . THR A 1 97 ? -5.681 4.682 1.556 1.00 98.56 97 THR A O 1
ATOM 708 N N . TYR A 1 98 ? -3.777 3.696 0.882 1.00 98.62 98 TYR A N 1
ATOM 709 C CA . TYR A 1 98 ? -3.543 3.005 2.151 1.00 98.62 98 TYR A CA 1
ATOM 710 C C . TYR A 1 98 ? -3.464 3.977 3.336 1.00 98.62 98 TYR A C 1
ATOM 712 O O . TYR A 1 98 ? -4.110 3.755 4.364 1.00 98.62 98 TYR A O 1
ATOM 720 N N . GLN A 1 99 ? -2.718 5.075 3.191 1.00 98.69 99 GLN A N 1
ATOM 721 C CA . GLN A 1 99 ? -2.593 6.103 4.220 1.00 98.69 99 GLN A CA 1
ATOM 722 C C . GLN A 1 99 ? -3.939 6.770 4.521 1.00 98.69 99 GLN A C 1
ATOM 724 O O . GLN A 1 99 ? -4.291 6.936 5.690 1.00 98.69 99 GLN A O 1
ATOM 729 N N . ALA A 1 100 ? -4.704 7.139 3.492 1.00 98.69 100 ALA A N 1
ATOM 730 C CA . ALA A 1 100 ? -6.014 7.761 3.656 1.00 98.69 100 ALA A CA 1
ATOM 731 C C . ALA A 1 100 ? -6.982 6.846 4.425 1.00 98.69 100 ALA A C 1
ATOM 733 O O . ALA A 1 100 ? -7.589 7.276 5.404 1.00 98.69 100 ALA A O 1
ATOM 734 N N . VAL A 1 101 ? -7.068 5.565 4.050 1.00 98.56 101 VAL A N 1
ATOM 735 C CA . VAL A 1 101 ? -7.952 4.603 4.727 1.00 98.56 101 VAL A CA 1
ATOM 736 C C . VAL A 1 101 ? -7.485 4.331 6.157 1.00 98.56 101 VAL A C 1
ATOM 738 O O . VAL A 1 101 ? -8.287 4.382 7.087 1.00 98.56 101 VAL A O 1
ATOM 741 N N . SER A 1 102 ? -6.187 4.102 6.360 1.00 98.31 102 SER A N 1
ATOM 742 C CA . SER A 1 102 ? -5.639 3.800 7.687 1.00 98.31 102 SER A CA 1
ATOM 743 C C . SER A 1 102 ? -5.775 4.978 8.650 1.00 98.31 102 SER A C 1
ATOM 745 O O . SER A 1 102 ? -6.145 4.795 9.807 1.00 98.31 102 SER A O 1
ATOM 747 N N . SER A 1 103 ? -5.525 6.203 8.180 1.00 98.31 103 SER A N 1
ATOM 748 C CA . SER A 1 103 ? -5.690 7.407 9.001 1.00 98.31 103 SER A CA 1
ATOM 749 C C . SER A 1 103 ? -7.149 7.642 9.389 1.00 98.31 103 SER A C 1
ATOM 751 O O . SER A 1 103 ? -7.425 7.914 10.557 1.00 98.31 103 SER A O 1
ATOM 753 N N . ALA A 1 104 ? -8.091 7.456 8.459 1.00 98.38 104 ALA A N 1
ATOM 754 C CA . ALA A 1 104 ? -9.519 7.523 8.753 1.00 98.38 104 ALA A CA 1
ATOM 755 C C . ALA A 1 104 ? -9.953 6.434 9.750 1.00 98.38 104 ALA A C 1
ATOM 757 O O . ALA A 1 104 ? -10.738 6.709 10.664 1.00 98.38 104 ALA A O 1
ATOM 758 N N . ALA A 1 105 ? -9.411 5.218 9.620 1.00 97.75 105 ALA A N 1
ATOM 759 C CA . ALA A 1 105 ? -9.697 4.115 10.528 1.00 97.75 105 ALA A CA 1
ATOM 760 C C . ALA A 1 105 ? -9.260 4.436 11.968 1.00 97.75 105 ALA A C 1
ATOM 762 O O . ALA A 1 105 ? -10.059 4.306 12.900 1.00 97.75 105 ALA A O 1
ATOM 763 N N . VAL A 1 106 ? -8.032 4.942 12.132 1.00 96.19 106 VAL A N 1
ATOM 764 C CA . VAL A 1 106 ? -7.485 5.389 13.423 1.00 96.19 106 VAL A CA 1
ATOM 765 C C . VAL A 1 106 ? -8.291 6.556 13.993 1.00 96.19 106 VAL A C 1
ATOM 767 O O . VAL A 1 106 ? -8.678 6.511 15.158 1.00 96.19 106 VAL A O 1
ATOM 770 N N . ALA A 1 107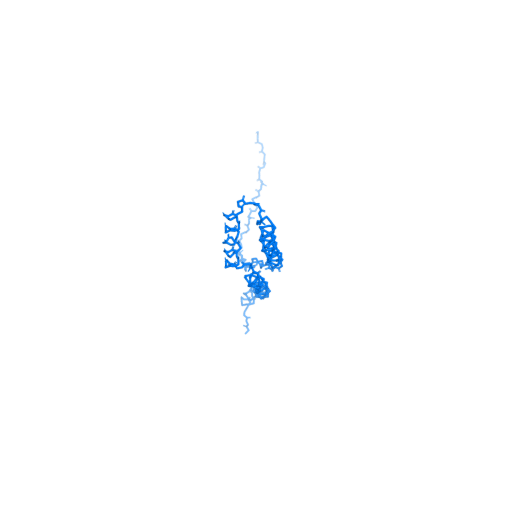 ? -8.602 7.570 13.182 1.00 97.06 107 ALA A N 1
ATOM 771 C CA . ALA A 1 107 ? -9.362 8.742 13.622 1.00 97.06 107 ALA A CA 1
ATOM 772 C C . ALA A 1 107 ? -10.784 8.398 14.096 1.00 97.06 107 ALA A C 1
ATOM 774 O O . ALA A 1 107 ? -11.324 9.075 14.967 1.00 97.06 107 ALA A O 1
ATOM 775 N N . SER A 1 108 ? -11.378 7.336 13.549 1.00 96.25 108 SER A N 1
ATOM 776 C CA . SER A 1 108 ? -12.728 6.885 13.905 1.00 96.25 108 SER A CA 1
ATOM 777 C C . SER A 1 108 ? -12.747 5.871 15.056 1.00 96.25 108 SER A C 1
ATOM 779 O O . SER A 1 108 ? -13.816 5.393 15.430 1.00 96.25 108 SER A O 1
ATOM 781 N N . THR A 1 109 ? -11.589 5.504 15.614 1.00 95.81 109 THR A N 1
ATOM 782 C CA . THR A 1 109 ? -11.514 4.532 16.712 1.00 95.81 109 THR A CA 1
ATOM 783 C C . THR A 1 109 ? -11.985 5.173 18.024 1.00 95.81 109 THR A C 1
ATOM 785 O O . THR A 1 109 ? -11.389 6.160 18.464 1.00 95.81 109 THR A O 1
ATOM 788 N N . PRO A 1 110 ? -13.023 4.628 18.691 1.00 92.00 110 PRO A N 1
ATOM 789 C CA . PRO A 1 110 ? -13.508 5.182 19.950 1.00 92.00 110 PRO A CA 1
ATOM 790 C C . PRO A 1 110 ? -12.456 5.094 21.055 1.00 92.00 110 PRO A C 1
ATOM 792 O O . PRO A 1 110 ? -11.814 4.060 21.244 1.00 92.00 110 PRO A O 1
ATOM 795 N N . GLN A 1 111 ? -12.322 6.163 21.839 1.00 86.69 111 GLN A N 1
ATOM 796 C CA . GLN A 1 111 ? -11.474 6.159 23.027 1.00 86.69 111 GLN A CA 1
ATOM 797 C C . GLN A 1 111 ? -12.281 5.753 24.257 1.00 86.69 111 GLN A C 1
ATOM 799 O O . GLN A 1 111 ? -13.322 6.331 24.571 1.00 86.69 111 GLN A O 1
ATOM 804 N N . THR A 1 112 ? -11.782 4.764 24.990 1.00 82.38 112 THR A N 1
ATOM 805 C CA . THR A 1 112 ? -12.372 4.366 26.269 1.00 82.38 112 THR A CA 1
ATOM 806 C C . THR A 1 112 ? -11.842 5.276 27.370 1.00 82.38 112 THR A C 1
ATOM 808 O O . THR A 1 112 ? -10.639 5.314 27.630 1.00 82.38 112 THR A O 1
ATOM 811 N N . ALA A 1 113 ? -12.739 6.019 28.022 1.00 76.19 113 ALA A N 1
ATOM 812 C CA . ALA A 1 113 ? -12.394 6.829 29.187 1.00 76.19 113 ALA A CA 1
ATOM 813 C C . ALA A 1 113 ? -11.852 5.948 30.326 1.00 76.19 113 ALA A C 1
ATOM 815 O O . ALA A 1 113 ? -12.136 4.751 30.386 1.00 76.19 113 ALA A O 1
ATOM 816 N N . ARG A 1 114 ? -11.074 6.524 31.248 1.00 76.69 114 ARG A N 1
ATOM 817 C CA . ARG A 1 114 ? -10.568 5.790 32.419 1.00 76.69 114 ARG A CA 1
ATOM 818 C C . ARG A 1 114 ? -11.750 5.298 33.284 1.00 76.69 114 ARG A C 1
ATOM 820 O O . ARG A 1 114 ? -12.707 6.058 33.439 1.00 76.69 114 ARG A O 1
ATOM 827 N N . PRO A 1 115 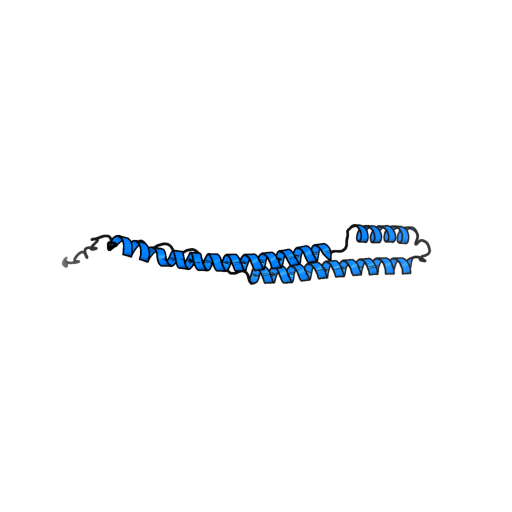? -11.701 4.076 33.854 1.00 75.50 115 PRO A N 1
ATOM 828 C CA . PRO A 1 115 ? -12.743 3.601 34.761 1.00 75.50 115 PRO A CA 1
ATOM 829 C C . PRO A 1 115 ? -12.954 4.576 35.920 1.00 75.50 115 PRO A C 1
ATOM 831 O O . PRO A 1 115 ? -11.991 5.105 36.478 1.00 75.50 115 PRO A O 1
ATOM 834 N N . ALA A 1 116 ? -14.219 4.805 36.278 1.00 66.94 116 ALA A N 1
ATOM 835 C CA . ALA A 1 116 ? -14.562 5.556 37.477 1.00 66.94 116 ALA A CA 1
ATOM 836 C C . ALA A 1 116 ? -14.090 4.765 38.705 1.00 66.94 116 ALA A C 1
ATOM 838 O O . ALA A 1 116 ? -14.443 3.594 38.863 1.00 66.94 116 ALA A O 1
ATOM 839 N N . ASN A 1 117 ? -13.279 5.390 39.563 1.00 64.62 117 ASN A N 1
ATOM 840 C CA . ASN A 1 117 ? -12.906 4.774 40.831 1.00 64.62 117 ASN A CA 1
ATOM 841 C C . ASN A 1 117 ? -14.162 4.632 41.703 1.00 64.62 117 ASN A C 1
ATOM 843 O O . ASN A 1 117 ? -14.935 5.588 41.790 1.00 64.62 117 ASN A O 1
ATOM 847 N N . PRO A 1 118 ? -14.360 3.492 42.386 1.00 60.69 118 PRO A N 1
ATOM 848 C CA . PRO A 1 118 ? -15.404 3.394 43.390 1.00 60.69 118 PRO A CA 1
ATOM 849 C C . PRO A 1 118 ? -15.071 4.381 44.514 1.00 60.69 118 PRO A C 1
ATOM 851 O O . PRO A 1 118 ? -14.102 4.197 45.255 1.00 60.69 118 PRO A O 1
ATOM 854 N N . GLU A 1 119 ? -15.849 5.457 44.633 1.00 59.44 119 GLU A N 1
ATOM 855 C CA . GLU A 1 119 ? -15.767 6.347 45.785 1.00 59.44 119 GLU A CA 1
ATOM 856 C C . GLU A 1 119 ? -16.323 5.603 47.000 1.00 59.44 119 GLU A C 1
ATOM 858 O O . GLU A 1 119 ? -17.518 5.629 47.297 1.00 59.44 119 GLU A O 1
ATOM 863 N N . ILE A 1 120 ? -15.448 4.902 47.720 1.00 57.03 120 ILE A N 1
ATOM 864 C CA . ILE A 1 120 ? -15.781 4.401 49.048 1.00 57.03 120 ILE A CA 1
ATOM 865 C C . ILE A 1 120 ? -15.879 5.634 49.948 1.00 57.03 120 ILE A C 1
ATOM 867 O O . ILE A 1 120 ? -14.871 6.130 50.456 1.00 57.03 120 ILE A O 1
ATOM 871 N N . ARG A 1 121 ? -17.095 6.159 50.131 1.00 49.16 121 ARG A N 1
ATOM 872 C CA . ARG A 1 121 ? -17.373 7.195 51.128 1.00 49.16 121 ARG A CA 1
ATOM 873 C C . ARG A 1 121 ? -17.150 6.590 52.510 1.00 49.16 121 ARG A C 1
ATOM 875 O O . ARG A 1 121 ? -18.055 6.012 53.104 1.00 49.16 121 ARG A O 1
ATOM 882 N N . ILE A 1 122 ? -15.925 6.699 53.017 1.00 51.00 122 ILE A N 1
ATOM 883 C CA . ILE A 1 122 ? -15.644 6.451 54.427 1.00 51.00 122 ILE A CA 1
ATOM 884 C C . ILE A 1 122 ? -16.225 7.646 55.181 1.00 51.00 122 ILE A C 1
ATOM 886 O O . ILE A 1 122 ? -15.554 8.664 55.347 1.00 51.00 122 ILE A O 1
ATOM 890 N N . ASP A 1 123 ? -17.480 7.538 55.615 1.00 46.88 123 ASP A N 1
ATOM 891 C CA . ASP A 1 123 ? -18.001 8.414 56.661 1.00 46.88 123 ASP A CA 1
ATOM 892 C C . ASP A 1 123 ? -17.159 8.147 57.912 1.00 46.88 123 ASP A C 1
ATOM 894 O O . ASP A 1 123 ? -17.367 7.171 58.631 1.00 46.88 123 ASP A O 1
ATOM 898 N N . ARG A 1 124 ? -16.125 8.965 58.135 1.00 40.28 124 ARG A N 1
ATOM 899 C CA . ARG A 1 124 ? -15.399 8.974 59.404 1.00 40.28 124 ARG A CA 1
ATOM 900 C C . ARG A 1 124 ? -16.297 9.667 60.428 1.00 40.28 124 ARG A C 1
ATOM 902 O O . ARG A 1 124 ? -16.500 10.878 60.305 1.00 40.28 124 ARG A O 1
ATOM 909 N N . PRO A 1 125 ? -16.801 8.969 61.460 1.00 40.25 125 PRO A N 1
ATOM 910 C CA . PRO A 1 125 ? -17.524 9.632 62.526 1.00 40.25 125 PRO A CA 1
ATOM 911 C C . PRO A 1 125 ? -16.533 10.501 63.307 1.00 40.25 125 PRO A C 1
ATOM 913 O O . PRO A 1 125 ? -15.602 9.995 63.926 1.00 40.25 125 PRO A O 1
ATOM 916 N N . GLY A 1 126 ? -16.741 11.817 63.274 1.00 46.66 126 GLY A N 1
ATOM 917 C CA . GLY A 1 126 ? -16.166 12.747 64.242 1.00 46.66 126 GLY A CA 1
ATOM 918 C C . GLY A 1 126 ? -14.738 13.219 63.966 1.00 46.66 126 GLY A C 1
ATOM 919 O O . GLY A 1 126 ? -13.802 12.843 64.661 1.00 46.66 126 GLY A O 1
ATOM 920 N N . PHE A 1 127 ? -14.590 14.205 63.081 1.00 45.56 127 PHE A N 1
ATOM 921 C CA . PHE A 1 127 ? -13.617 15.270 63.331 1.00 45.56 127 PHE A CA 1
ATOM 922 C C . PHE A 1 127 ? -14.333 16.615 63.244 1.00 45.56 127 PHE A C 1
ATOM 924 O O . PHE A 1 127 ? -14.309 17.307 62.226 1.00 45.56 127 PHE A O 1
ATOM 931 N N . ARG A 1 128 ? -15.019 16.982 64.336 1.00 42.59 128 ARG A N 1
ATOM 932 C CA . ARG A 1 128 ? -15.372 18.383 64.567 1.00 42.59 128 ARG A CA 1
ATOM 933 C C . ARG A 1 128 ? -14.051 19.141 64.657 1.00 42.59 128 ARG A C 1
ATOM 935 O O . ARG A 1 128 ? -13.357 19.034 65.662 1.00 42.59 128 ARG A O 1
ATOM 942 N N . ARG A 1 129 ? -13.704 19.898 63.611 1.00 44.84 129 ARG A N 1
ATOM 943 C CA . ARG A 1 129 ? -12.758 21.008 63.744 1.00 44.84 129 ARG A CA 1
ATOM 944 C C . ARG A 1 129 ? -13.368 21.947 64.778 1.00 44.84 129 ARG A C 1
ATOM 946 O O . ARG A 1 129 ? -14.349 22.626 64.495 1.00 44.84 129 ARG A O 1
ATOM 953 N N . SER A 1 130 ? -12.855 21.895 66.001 1.00 41.88 130 SER A N 1
ATOM 954 C CA . SER A 1 130 ? -13.191 22.847 67.044 1.00 41.88 130 SER A CA 1
ATOM 955 C C . SER A 1 130 ? -12.754 24.227 66.567 1.00 41.88 130 SER A C 1
ATOM 957 O O . SER A 1 130 ? -11.565 24.527 66.473 1.00 41.88 130 SER A O 1
ATOM 959 N N . SER A 1 131 ? -13.728 25.066 66.226 1.00 48.53 131 SER A N 1
ATOM 960 C CA . SER A 1 131 ? -13.530 26.504 66.104 1.00 48.53 131 SER A CA 1
ATOM 961 C C . SER A 1 131 ? -13.012 27.001 67.451 1.00 48.53 131 SER A C 1
ATOM 963 O O . SER A 1 131 ? -13.726 26.967 68.453 1.00 48.53 131 SER A O 1
ATOM 965 N N . ARG A 1 132 ? -11.733 27.374 67.496 1.00 43.03 132 ARG A N 1
ATOM 966 C CA . ARG A 1 132 ? -11.114 28.004 68.662 1.00 43.03 132 ARG A CA 1
ATOM 967 C C . ARG A 1 132 ? -11.834 29.344 68.881 1.00 43.03 132 ARG A C 1
ATOM 969 O O . ARG A 1 132 ? -11.899 30.115 67.926 1.00 43.03 132 ARG A O 1
ATOM 976 N N . PRO A 1 133 ? -12.400 29.625 70.065 1.00 42.12 133 PRO A N 1
ATOM 977 C CA . PRO A 1 133 ? -12.966 30.935 70.330 1.00 42.12 133 PRO A CA 1
ATOM 978 C C . PRO A 1 133 ? -11.807 31.923 70.435 1.00 42.12 133 PRO A C 1
ATOM 980 O O . PRO A 1 133 ? -10.953 31.787 71.314 1.00 42.12 133 PRO A O 1
ATOM 983 N N . ASP A 1 134 ? -11.756 32.871 69.504 1.00 56.91 134 ASP A N 1
ATOM 984 C CA . ASP A 1 134 ? -10.974 34.086 69.678 1.00 56.91 134 ASP A CA 1
ATOM 985 C C . ASP A 1 134 ? -11.705 34.957 70.702 1.00 56.91 134 ASP A C 1
ATOM 987 O O . ASP A 1 134 ? -12.904 35.217 70.586 1.00 56.91 134 ASP A O 1
ATOM 991 N N . GLY A 1 135 ? -11.009 35.289 71.779 1.00 54.06 135 GLY A N 1
ATOM 992 C CA . GLY A 1 135 ? -11.625 35.854 72.965 1.00 54.06 135 GLY A CA 1
ATOM 993 C C . GLY A 1 135 ? -10.612 36.098 74.066 1.00 54.06 135 GLY A C 1
ATOM 994 O O . GLY A 1 135 ? -10.624 35.400 75.079 1.00 54.06 135 GLY A O 1
ATOM 995 N N . ARG A 1 136 ? -9.745 37.096 73.863 1.00 40.78 136 ARG A N 1
ATOM 996 C CA . ARG A 1 136 ? -9.377 38.073 74.902 1.00 40.78 136 ARG A CA 1
ATOM 997 C C . ARG A 1 136 ? -8.614 39.269 74.311 1.00 40.78 136 ARG A C 1
ATOM 999 O O . ARG A 1 136 ? -7.428 39.197 74.021 1.00 40.78 136 ARG A O 1
ATOM 1006 N N . GLN A 1 137 ? -9.347 40.366 74.188 1.00 48.31 137 GLN A N 1
ATOM 1007 C CA . GLN A 1 137 ? -8.911 41.772 74.236 1.00 48.31 137 GLN A CA 1
ATOM 1008 C C . GLN A 1 137 ? -8.782 42.181 75.738 1.00 48.31 137 GLN A C 1
ATOM 1010 O O . GLN A 1 137 ? -9.330 41.420 76.548 1.00 48.31 137 GLN A O 1
ATOM 1015 N N . PRO A 1 138 ? -8.213 43.324 76.208 1.00 56.69 138 PRO A N 1
ATOM 1016 C CA . PRO A 1 138 ? -7.308 44.362 75.663 1.00 56.69 138 PRO A CA 1
ATOM 1017 C C . PRO A 1 138 ? -6.112 44.732 76.620 1.00 56.69 138 PRO A C 1
ATOM 1019 O O . PRO A 1 138 ? -5.872 44.058 77.618 1.00 56.69 138 PRO A O 1
ATOM 1022 N N . ASP A 1 139 ? -5.433 45.850 76.302 1.00 47.59 139 ASP A N 1
ATOM 1023 C CA . ASP A 1 139 ? -4.646 46.794 77.139 1.00 47.59 139 ASP A CA 1
ATOM 1024 C C . ASP A 1 139 ? -3.199 46.463 77.568 1.00 47.59 139 ASP A C 1
ATOM 1026 O O . ASP A 1 139 ? -2.959 45.766 78.555 1.00 47.59 139 ASP A O 1
ATOM 1030 N N . ARG A 1 140 ? -2.217 47.109 76.914 1.00 45.44 140 ARG A N 1
ATOM 1031 C CA . ARG A 1 140 ? -1.518 48.322 77.404 1.00 45.44 140 ARG A CA 1
ATOM 1032 C C . ARG A 1 140 ? -0.574 48.905 76.354 1.00 45.44 140 ARG A C 1
ATOM 1034 O O . ARG A 1 140 ? 0.024 48.112 75.597 1.00 45.44 140 ARG A O 1
#

InterPro domains:
  IPR000030 PPE domain [PF00823] (2-109)
  IPR038332 PPE superfamily [G3DSA:1.20.1260.20] (1-118)
  IPR038332 PPE superfamily [SSF140459] (2-115)

Radius of gyration: 35.92 Å; chains: 1; bounding box: 59×58×110 Å

Sequence (140 aa):
MAGPSAESYVAAHVPYLVWLTQASANSAAAATQLETAATAYTSALAAMPTLAELATNHAVHAVLVATNFFGINTIPIALNEADYVRMWIQAATTMATYQAVSSAAVASTPQTARPANPEIRIDRPGFRRSSRPDGRQPDR

pLDDT: mean 85.99, std 18.88, range [40.25, 98.75]